Protein AF-A0A6G6KEU2-F1 (afdb_monomer)

Sequence (98 aa):
MRRYKIHPGATQQLVDSINEHFVPLIREAPRFLAYYAVDEGDGDVTAISIFEDEASATASNQLASQFVMKHLSALIPFPPKIISGDVVATANAGEVAA

Foldseek 3Di:
DWKFAWDPPCVVVVVVLCVPPVVVVLVPQPQWDDWDWDDPPPRIIDIDTDGPDPVSVVVVVVVVVVSCVVRPVVTTPDGIDDDDDDDPDDDDDPDPDD

Solvent-accessible surface area (backbone atoms only — not comparable to full-atom values): 5956 Å² total; per-residue (Å²): 63,36,40,34,52,41,45,84,89,41,61,65,64,49,52,52,48,39,62,73,54,45,51,63,56,54,67,71,38,73,58,54,73,47,76,49,78,42,82,72,55,98,37,34,35,39,39,38,66,43,44,82,44,70,68,47,47,55,52,46,53,57,56,52,49,55,48,37,64,74,77,35,53,94,42,40,88,55,86,56,53,76,51,85,83,82,87,87,77,86,86,75,85,69,88,77,78,128

Secondary structure (DSSP, 8-state):
-EEEE--TT-HHHHHHHIIIIIHHHHHTSTTEEEEEEEEEETTEEEEEEEESSHHHHHHHHHHHHHHIIIIITTT--SPPEE----------------

pLDDT: mean 93.7, std 10.62, range [40.44, 98.44]

Radius of gyration: 14.0 Å; Cα contacts (8 Å, |Δi|>4): 121; chains: 1; bounding box: 36×25×36 Å

Structure (mmCIF, N/CA/C/O backbone):
data_AF-A0A6G6KEU2-F1
#
_entry.id   AF-A0A6G6KEU2-F1
#
loop_
_atom_site.group_PDB
_atom_site.id
_atom_site.type_symbol
_atom_site.label_atom_id
_atom_site.label_alt_id
_atom_site.label_comp_id
_atom_site.label_asym_id
_atom_site.label_entity_id
_atom_site.label_seq_id
_atom_site.pdbx_PDB_ins_code
_atom_site.Cartn_x
_atom_site.Cartn_y
_atom_site.Cartn_z
_atom_site.occupancy
_atom_site.B_iso_or_equiv
_atom_site.auth_seq_id
_atom_site.auth_comp_id
_atom_site.auth_asym_id
_atom_site.auth_atom_id
_atom_site.pdbx_PDB_model_num
ATOM 1 N N . MET A 1 1 ? 2.826 -7.521 -2.369 1.00 94.56 1 MET A N 1
ATOM 2 C CA . MET A 1 1 ? 1.757 -7.369 -1.353 1.00 94.56 1 MET A CA 1
ATOM 3 C C . MET A 1 1 ? 2.358 -7.206 0.037 1.00 94.56 1 MET A C 1
ATOM 5 O O . MET A 1 1 ? 3.451 -7.703 0.300 1.00 94.56 1 MET A O 1
ATOM 9 N N . ARG A 1 2 ? 1.644 -6.510 0.918 1.00 97.81 2 ARG A N 1
ATOM 10 C CA . ARG A 1 2 ? 2.000 -6.274 2.319 1.00 97.81 2 ARG A CA 1
ATOM 11 C C . ARG A 1 2 ? 0.776 -6.589 3.172 1.00 97.81 2 ARG A C 1
ATOM 13 O O . ARG A 1 2 ? -0.265 -5.980 2.949 1.00 97.81 2 ARG A O 1
ATOM 20 N N . ARG A 1 3 ? 0.893 -7.532 4.105 1.00 97.50 3 ARG A N 1
ATOM 21 C CA . ARG A 1 3 ? -0.188 -7.908 5.028 1.00 97.50 3 ARG A CA 1
ATOM 22 C C . ARG A 1 3 ? 0.092 -7.330 6.409 1.00 97.50 3 ARG A C 1
ATOM 24 O O . ARG A 1 3 ? 1.168 -7.572 6.960 1.00 97.50 3 ARG A O 1
ATOM 31 N N . TYR A 1 4 ? -0.853 -6.561 6.928 1.00 97.50 4 TYR A N 1
ATOM 32 C CA . TYR A 1 4 ? -0.774 -5.831 8.187 1.00 97.50 4 TYR A CA 1
ATOM 33 C C . TYR A 1 4 ? -1.741 -6.431 9.199 1.00 97.50 4 TYR A C 1
ATOM 35 O O . TYR A 1 4 ? -2.891 -6.700 8.863 1.00 97.50 4 TYR A O 1
ATOM 43 N N . LYS A 1 5 ? -1.281 -6.555 10.445 1.00 97.31 5 LYS A N 1
ATOM 44 C CA . LYS A 1 5 ? -2.155 -6.660 11.612 1.00 97.31 5 LYS A CA 1
ATOM 45 C C . LYS A 1 5 ? -2.390 -5.243 12.127 1.00 97.31 5 LYS A C 1
ATOM 47 O O . LYS A 1 5 ? -1.416 -4.506 12.280 1.00 97.31 5 LYS A O 1
ATOM 52 N N . ILE A 1 6 ? -3.632 -4.872 12.405 1.00 97.19 6 ILE A N 1
ATOM 53 C CA . ILE A 1 6 ? -4.000 -3.591 13.017 1.00 97.19 6 ILE A CA 1
ATOM 54 C C . ILE A 1 6 ? -4.698 -3.798 14.358 1.00 97.19 6 ILE A C 1
ATOM 56 O O . ILE A 1 6 ? -5.227 -4.875 14.646 1.00 97.19 6 ILE A O 1
ATOM 60 N N . HIS A 1 7 ? -4.699 -2.762 15.194 1.00 95.00 7 HIS A N 1
ATOM 61 C CA . HIS A 1 7 ? -5.467 -2.779 16.433 1.00 95.00 7 HIS A CA 1
ATOM 62 C C . HIS A 1 7 ? -6.977 -2.948 16.167 1.00 95.00 7 HIS A C 1
ATOM 64 O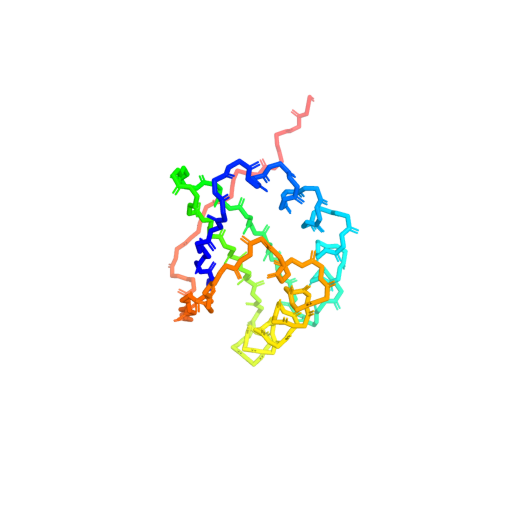 O . HIS A 1 7 ? -7.497 -2.410 15.185 1.00 95.00 7 HIS A O 1
ATOM 70 N N . PRO A 1 8 ? -7.711 -3.660 17.045 1.00 91.56 8 PRO A N 1
ATOM 71 C CA . PRO A 1 8 ? -9.162 -3.773 16.938 1.00 91.56 8 PRO A CA 1
ATOM 72 C C . PRO A 1 8 ? -9.842 -2.400 16.866 1.00 91.56 8 PRO A C 1
ATOM 74 O O . PRO A 1 8 ? -9.502 -1.494 17.625 1.00 91.56 8 PRO A O 1
ATOM 77 N N . GLY A 1 9 ? -10.806 -2.248 15.955 1.00 91.94 9 GLY A N 1
ATOM 78 C CA . GLY A 1 9 ? -11.549 -0.996 15.765 1.00 91.94 9 GLY A CA 1
ATOM 79 C C . GLY A 1 9 ? -10.810 0.093 14.974 1.00 91.94 9 GLY A C 1
ATOM 80 O O . GLY A 1 9 ? -11.388 1.148 14.734 1.00 91.94 9 GLY A O 1
ATOM 81 N N . ALA A 1 10 ? -9.574 -0.148 14.524 1.00 95.06 10 ALA A N 1
ATOM 82 C CA . ALA A 1 10 ? -8.784 0.833 13.775 1.00 95.06 10 ALA A CA 1
ATOM 83 C C . ALA A 1 10 ? -9.069 0.868 12.260 1.00 95.06 10 ALA A C 1
ATOM 85 O O . ALA A 1 10 ? -8.497 1.705 11.561 1.00 95.06 10 ALA A O 1
ATOM 86 N N . THR A 1 11 ? -9.923 -0.019 11.734 1.00 94.50 11 THR A N 1
ATOM 87 C CA . THR A 1 11 ? -10.134 -0.185 10.284 1.00 94.50 11 THR A CA 1
ATOM 88 C C . THR A 1 11 ? -10.548 1.113 9.595 1.00 94.50 11 THR A C 1
ATOM 90 O O . THR A 1 11 ? -9.947 1.473 8.588 1.00 94.50 11 THR A O 1
ATOM 93 N N . GLN A 1 12 ? -11.517 1.854 10.142 1.00 94.69 12 GLN A N 1
ATOM 94 C CA . GLN A 1 12 ? -11.980 3.094 9.510 1.00 94.69 12 GLN A CA 1
ATOM 95 C C . GLN A 1 12 ? -10.867 4.148 9.451 1.00 94.69 12 GLN A C 1
ATOM 97 O O . GLN A 1 12 ? -10.595 4.699 8.392 1.00 94.69 12 GLN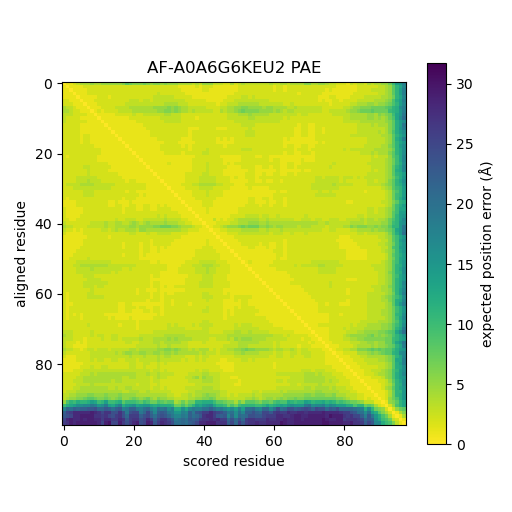 A O 1
ATOM 102 N N . GLN A 1 13 ? -10.155 4.356 10.563 1.00 96.06 13 GLN A N 1
ATOM 103 C CA . GLN A 1 13 ? -9.043 5.306 10.624 1.00 96.06 13 GLN A CA 1
ATOM 104 C C . GLN A 1 13 ? -7.906 4.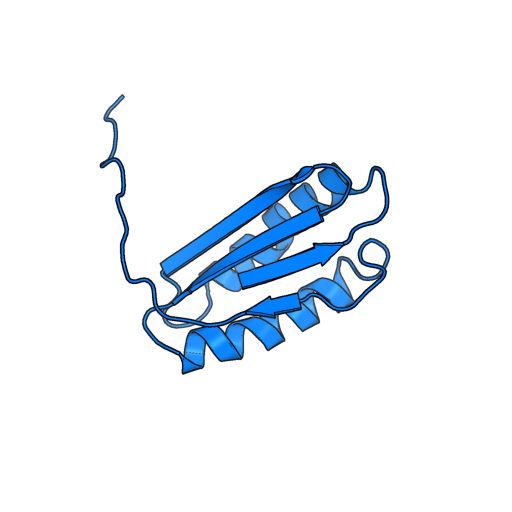927 9.660 1.00 96.06 13 GLN A C 1
ATOM 106 O O . GLN A 1 13 ? -7.290 5.799 9.046 1.00 96.06 13 GLN A O 1
ATOM 111 N N . LEU A 1 14 ? -7.633 3.626 9.507 1.00 96.75 14 LEU A N 1
ATOM 112 C CA . LEU A 1 14 ? -6.689 3.128 8.513 1.00 96.75 14 LEU A CA 1
ATOM 113 C C . LEU A 1 14 ? -7.153 3.471 7.090 1.00 96.75 14 LEU A C 1
ATOM 115 O O . LEU A 1 14 ? -6.363 4.002 6.313 1.00 96.75 14 LEU A O 1
ATOM 119 N N . VAL A 1 15 ? -8.408 3.163 6.750 1.00 96.12 15 VAL A N 1
ATOM 120 C CA . VAL A 1 15 ? -8.987 3.411 5.419 1.00 96.12 15 VAL A CA 1
ATOM 121 C C . VAL A 1 15 ? -8.952 4.898 5.071 1.00 96.12 15 VAL A C 1
ATOM 123 O O . VAL A 1 15 ? -8.531 5.251 3.968 1.00 96.12 15 VAL A O 1
ATOM 126 N N . ASP A 1 16 ? -9.326 5.766 6.010 1.00 97.38 16 ASP A N 1
ATOM 127 C CA . ASP A 1 16 ? -9.307 7.217 5.816 1.00 97.38 16 ASP A CA 1
ATOM 128 C C . ASP A 1 16 ? -7.881 7.699 5.518 1.00 97.38 16 ASP A C 1
ATOM 130 O O . ASP A 1 16 ? -7.634 8.341 4.498 1.00 97.38 16 ASP A O 1
ATOM 134 N N . SER A 1 17 ? -6.909 7.284 6.335 1.00 97.88 17 SER A N 1
ATOM 135 C CA . SER A 1 17 ? -5.502 7.650 6.155 1.00 97.88 17 SER A CA 1
ATOM 136 C C . SER A 1 17 ? -4.899 7.113 4.848 1.00 97.88 17 SER A C 1
ATOM 138 O O . SER A 1 17 ? -4.122 7.807 4.187 1.00 97.88 17 SER A O 1
ATOM 140 N N . ILE A 1 18 ? -5.264 5.891 4.436 1.00 97.81 18 ILE A N 1
ATOM 141 C CA . ILE A 1 18 ? -4.843 5.322 3.149 1.00 97.81 18 ILE A CA 1
ATOM 142 C C . ILE A 1 18 ? -5.355 6.192 2.000 1.00 97.81 18 ILE A C 1
ATOM 144 O O . ILE A 1 18 ? -4.565 6.569 1.135 1.00 97.81 18 ILE A O 1
ATOM 148 N N . ASN A 1 19 ? -6.646 6.525 1.990 1.00 97.56 19 ASN A N 1
ATOM 149 C CA . ASN A 1 19 ? -7.251 7.298 0.906 1.00 97.56 19 ASN A CA 1
ATOM 150 C C . ASN A 1 19 ? -6.753 8.746 0.868 1.00 97.56 19 ASN A C 1
ATOM 152 O O . ASN A 1 19 ? -6.498 9.273 -0.213 1.00 97.56 19 ASN A O 1
ATOM 156 N N . GLU A 1 20 ? -6.583 9.374 2.030 1.00 98.00 20 GLU A N 1
ATOM 157 C CA . GLU A 1 20 ? -6.175 10.774 2.128 1.00 98.00 20 GLU A CA 1
ATOM 158 C C . GLU A 1 20 ? -4.686 10.976 1.818 1.00 98.00 20 GLU A C 1
ATOM 160 O O . GLU A 1 20 ? -4.307 11.975 1.205 1.00 98.00 20 GLU A O 1
ATOM 165 N N . HIS A 1 21 ? -3.822 10.045 2.232 1.00 97.62 21 HIS A N 1
ATOM 166 C CA . HIS A 1 21 ? -2.375 10.273 2.208 1.00 97.62 21 HIS A CA 1
ATOM 167 C C . HIS A 1 21 ? -1.596 9.266 1.366 1.00 97.62 21 HIS A C 1
ATOM 169 O O . HIS A 1 21 ? -0.655 9.657 0.677 1.00 97.62 21 HIS A O 1
ATOM 175 N N . PHE A 1 22 ? -1.944 7.977 1.408 1.00 98.00 22 PHE A N 1
ATOM 176 C CA . PHE A 1 22 ? -1.139 6.958 0.730 1.00 98.00 22 PHE A CA 1
ATOM 177 C C . PHE A 1 22 ? -1.508 6.773 -0.735 1.00 98.00 22 PHE A C 1
ATOM 179 O O . PHE A 1 22 ? -0.617 6.643 -1.569 1.00 98.00 22 PHE A O 1
ATOM 186 N N . VAL A 1 23 ? -2.800 6.775 -1.064 1.00 98.19 23 VAL A N 1
ATOM 187 C CA . VAL A 1 23 ? -3.273 6.620 -2.443 1.00 98.19 23 VAL A CA 1
ATOM 188 C C . VAL A 1 23 ? -2.724 7.729 -3.350 1.00 98.19 23 VAL A C 1
ATOM 190 O O . VAL A 1 23 ? -2.188 7.380 -4.400 1.00 98.19 23 VAL A O 1
ATOM 193 N N . PRO A 1 24 ? -2.761 9.028 -2.984 1.00 97.94 24 PRO A N 1
ATOM 194 C CA . PRO A 1 24 ? -2.114 10.067 -3.786 1.00 97.94 24 PRO A CA 1
ATOM 195 C C . PRO A 1 24 ? -0.610 9.817 -3.952 1.00 97.94 24 PRO A C 1
ATOM 197 O O . PRO A 1 24 ? -0.095 9.855 -5.064 1.00 97.94 24 PRO A O 1
ATOM 200 N N . LEU A 1 25 ? 0.070 9.457 -2.860 1.00 97.69 25 LEU A N 1
ATOM 201 C CA . LEU A 1 25 ? 1.513 9.232 -2.832 1.00 97.69 25 LEU A CA 1
ATOM 202 C C . LEU A 1 25 ? 1.961 8.060 -3.722 1.00 97.69 25 LEU A C 1
ATOM 204 O O . LEU A 1 25 ? 2.912 8.190 -4.487 1.00 97.69 25 LEU A O 1
ATOM 208 N N . ILE A 1 26 ? 1.305 6.899 -3.630 1.00 97.94 26 ILE A N 1
ATOM 209 C CA . ILE A 1 26 ? 1.694 5.714 -4.409 1.00 97.94 26 ILE A CA 1
ATOM 210 C C . ILE A 1 26 ? 1.315 5.846 -5.887 1.00 97.94 26 ILE A C 1
ATOM 212 O O . ILE A 1 26 ? 1.993 5.268 -6.731 1.00 97.94 26 ILE A O 1
ATOM 216 N N . ARG A 1 27 ? 0.283 6.635 -6.219 1.00 98.00 27 ARG A N 1
ATOM 217 C CA . ARG A 1 27 ? -0.095 6.916 -7.614 1.00 98.00 27 ARG A CA 1
ATOM 218 C C . ARG A 1 27 ? 0.969 7.702 -8.373 1.00 98.00 27 ARG A C 1
ATOM 220 O O . ARG A 1 27 ? 1.047 7.570 -9.588 1.00 98.00 27 ARG A O 1
ATOM 227 N N . GLU A 1 28 ? 1.776 8.492 -7.673 1.00 97.94 28 GLU A N 1
ATOM 228 C CA . GLU A 1 28 ? 2.903 9.232 -8.252 1.00 97.94 28 GLU A CA 1
ATOM 229 C C . GLU A 1 28 ? 4.184 8.388 -8.353 1.00 97.94 28 GLU A C 1
ATOM 231 O O . GLU A 1 28 ? 5.177 8.827 -8.937 1.00 97.94 28 GLU A O 1
ATOM 236 N N . ALA A 1 29 ? 4.188 7.170 -7.798 1.00 97.69 29 ALA A N 1
ATOM 237 C CA . ALA A 1 29 ? 5.357 6.309 -7.853 1.00 97.69 29 ALA A CA 1
ATOM 238 C C . ALA A 1 29 ? 5.657 5.878 -9.307 1.00 97.69 29 ALA A C 1
ATOM 240 O O . ALA A 1 29 ? 4.736 5.568 -10.071 1.00 97.69 29 ALA A O 1
ATOM 241 N N . PRO A 1 30 ? 6.941 5.811 -9.708 1.00 97.12 30 PRO A N 1
ATOM 242 C CA . PRO A 1 30 ? 7.320 5.378 -11.047 1.00 97.12 30 PRO A CA 1
ATOM 243 C C . PRO A 1 30 ? 6.734 4.010 -11.402 1.00 97.12 30 PRO A C 1
ATOM 245 O O . PRO A 1 30 ? 6.755 3.094 -10.582 1.00 97.12 30 PRO A O 1
ATOM 248 N N . ARG A 1 31 ? 6.242 3.879 -12.643 1.00 97.94 31 ARG A N 1
ATOM 249 C CA . ARG A 1 31 ? 5.714 2.625 -13.210 1.00 97.94 31 ARG A CA 1
ATOM 250 C C . ARG A 1 31 ? 4.573 1.989 -12.397 1.00 97.94 31 ARG A C 1
ATOM 252 O O . ARG A 1 31 ? 4.381 0.775 -12.448 1.00 97.94 31 ARG A O 1
ATOM 259 N N . PHE A 1 32 ? 3.842 2.786 -11.620 1.00 98.31 32 PHE A N 1
ATOM 260 C CA . PHE A 1 32 ? 2.683 2.333 -10.858 1.00 98.31 32 PHE A CA 1
ATOM 261 C C . PHE A 1 32 ? 1.524 1.938 -11.783 1.00 98.31 32 PHE A C 1
A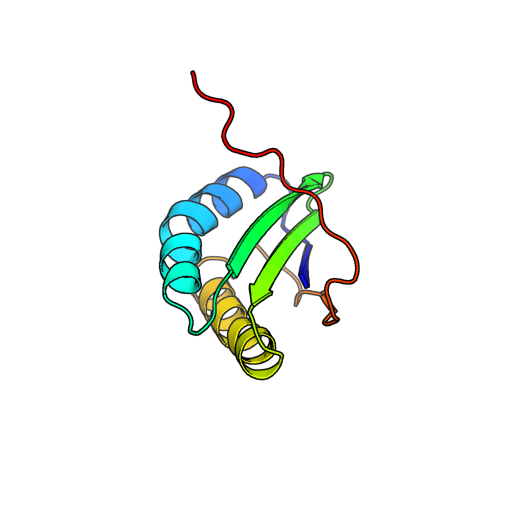TOM 263 O O . PHE A 1 32 ? 1.153 2.696 -12.676 1.00 98.31 32 PHE A O 1
ATOM 270 N N . LEU A 1 33 ? 0.933 0.765 -11.539 1.00 96.94 33 LEU A N 1
ATOM 271 C CA . LEU A 1 33 ? -0.198 0.245 -12.314 1.00 96.94 33 LEU A CA 1
ATOM 272 C C . LEU A 1 33 ? -1.490 0.196 -11.503 1.00 96.94 33 LEU A C 1
ATOM 274 O O . LEU A 1 33 ? -2.544 0.595 -11.992 1.00 96.94 33 LEU A O 1
ATOM 278 N N . ALA A 1 34 ? -1.430 -0.313 -10.272 1.00 97.00 34 ALA A N 1
ATOM 279 C CA . ALA A 1 34 ? -2.618 -0.468 -9.441 1.00 97.00 34 ALA A CA 1
ATOM 280 C C . ALA A 1 34 ? -2.277 -0.547 -7.954 1.00 97.00 34 ALA A C 1
ATOM 282 O O . ALA A 1 34 ? -1.210 -1.026 -7.562 1.00 97.00 34 ALA A O 1
ATOM 283 N N . TYR A 1 35 ? -3.232 -0.135 -7.123 1.00 97.81 35 TYR A N 1
ATOM 284 C CA . TYR A 1 35 ? -3.203 -0.329 -5.681 1.00 97.81 35 TYR A CA 1
ATOM 285 C C . TYR A 1 35 ? -4.565 -0.814 -5.198 1.00 97.81 35 TYR A C 1
ATOM 287 O O . TYR A 1 35 ? -5.590 -0.259 -5.584 1.00 97.81 35 TYR A O 1
ATOM 295 N N . TYR A 1 36 ? -4.554 -1.806 -4.317 1.00 96.75 36 TYR A N 1
ATOM 296 C CA . TYR A 1 36 ? -5.735 -2.303 -3.624 1.00 96.75 36 TYR A CA 1
ATOM 297 C C . TYR A 1 36 ? -5.423 -2.415 -2.135 1.00 96.75 36 TYR A C 1
ATOM 299 O O . TYR A 1 36 ? -4.370 -2.932 -1.762 1.00 96.75 36 TYR A O 1
ATOM 307 N N . ALA A 1 37 ? -6.343 -1.970 -1.289 1.00 97.00 37 ALA A N 1
ATOM 308 C CA . ALA A 1 37 ? -6.356 -2.294 0.131 1.00 97.00 37 ALA A CA 1
ATOM 309 C C . ALA A 1 37 ? -7.570 -3.188 0.392 1.00 97.00 37 ALA A C 1
ATOM 311 O O . ALA A 1 37 ? -8.688 -2.839 0.019 1.00 97.00 37 ALA A O 1
ATOM 312 N N . VAL A 1 38 ? -7.334 -4.356 0.978 1.00 96.94 38 VAL A N 1
ATOM 313 C CA . VAL A 1 38 ? -8.343 -5.382 1.237 1.00 96.94 38 VAL A CA 1
ATOM 314 C C . VAL A 1 38 ? -8.467 -5.540 2.742 1.00 96.94 38 VAL A C 1
ATOM 316 O O . VAL A 1 38 ? -7.495 -5.922 3.392 1.00 96.94 38 VAL A O 1
ATOM 319 N N . ASP A 1 39 ? -9.646 -5.238 3.278 1.00 95.00 39 ASP A N 1
ATOM 320 C CA . ASP A 1 39 ? -10.019 -5.628 4.636 1.00 95.00 39 ASP A CA 1
ATOM 321 C C . ASP A 1 39 ? -10.314 -7.133 4.642 1.00 95.00 39 ASP A C 1
ATOM 323 O O . ASP A 1 39 ? -11.208 -7.600 3.935 1.00 95.00 39 ASP A O 1
ATOM 327 N N . GLU A 1 40 ? -9.516 -7.897 5.385 1.00 94.94 40 GLU A N 1
ATOM 328 C CA . GLU A 1 40 ? -9.683 -9.346 5.520 1.00 94.94 40 GLU A CA 1
ATOM 329 C C . GLU A 1 40 ? -10.578 -9.718 6.713 1.00 94.94 40 GLU A C 1
ATOM 331 O O . GLU A 1 40 ? -10.877 -10.897 6.904 1.00 94.94 40 GLU A O 1
ATOM 336 N N . GLY A 1 41 ? -11.013 -8.733 7.507 1.00 91.62 41 GLY A N 1
ATOM 337 C CA . GLY A 1 41 ? -11.649 -8.948 8.803 1.00 91.62 41 GLY A CA 1
ATOM 338 C C . GLY A 1 41 ? -10.636 -9.184 9.929 1.00 91.62 41 GLY A C 1
ATOM 339 O O . GLY A 1 41 ? -9.433 -9.304 9.710 1.00 91.62 41 GLY A O 1
ATOM 340 N N . ASP A 1 42 ? -11.121 -9.205 11.175 1.00 90.62 42 ASP A N 1
ATOM 341 C CA . ASP A 1 42 ? -10.344 -9.531 12.388 1.00 90.62 42 ASP A CA 1
ATOM 342 C C . ASP A 1 42 ? -9.021 -8.752 12.574 1.00 90.62 42 ASP A C 1
ATOM 344 O O . ASP A 1 42 ? -8.060 -9.217 13.204 1.00 90.62 42 ASP A O 1
ATOM 348 N N . GLY A 1 43 ? -8.985 -7.523 12.052 1.00 92.31 43 GLY A N 1
ATOM 349 C CA . GLY A 1 43 ? -7.822 -6.642 12.117 1.00 92.31 43 GLY A CA 1
ATOM 350 C C . GLY A 1 43 ? -6.676 -7.069 11.199 1.00 92.31 43 GLY A C 1
ATOM 351 O O . GLY A 1 43 ? -5.535 -6.696 11.462 1.00 92.31 43 GLY A O 1
ATOM 352 N N . ASP A 1 44 ? -6.942 -7.859 10.162 1.00 95.62 44 ASP A N 1
ATOM 353 C CA . ASP A 1 44 ? -5.996 -8.154 9.090 1.00 95.62 44 ASP A CA 1
ATOM 354 C C . ASP A 1 44 ? -6.343 -7.337 7.837 1.00 95.62 44 ASP A C 1
ATOM 356 O O . ASP A 1 44 ? -7.493 -7.256 7.410 1.00 95.62 44 ASP A O 1
ATOM 360 N N . VAL A 1 45 ? -5.330 -6.701 7.246 1.00 97.00 45 VAL A N 1
ATOM 361 C CA . VAL A 1 45 ? -5.480 -5.888 6.033 1.00 97.00 45 VAL A CA 1
ATOM 362 C C . VAL A 1 45 ? -4.350 -6.198 5.064 1.00 97.00 45 VAL A C 1
ATOM 364 O O . VAL A 1 45 ? -3.173 -6.136 5.427 1.00 97.00 45 VAL A O 1
ATOM 367 N N . THR A 1 46 ? -4.684 -6.467 3.803 1.00 97.88 46 THR A N 1
ATOM 368 C CA . THR A 1 46 ? -3.696 -6.647 2.735 1.00 97.88 46 THR A CA 1
ATOM 369 C C . THR A 1 46 ? -3.666 -5.444 1.806 1.00 97.88 46 THR A C 1
ATOM 371 O O . THR A 1 46 ? -4.648 -5.099 1.159 1.00 97.88 46 THR A O 1
ATOM 374 N N . ALA A 1 47 ? -2.488 -4.839 1.681 1.00 97.69 47 ALA A N 1
ATOM 375 C CA . ALA A 1 47 ? -2.174 -3.861 0.654 1.00 97.69 47 ALA A CA 1
ATOM 376 C C . ALA A 1 47 ? -1.473 -4.546 -0.530 1.00 97.69 47 ALA A C 1
ATOM 378 O O . ALA A 1 47 ? -0.404 -5.154 -0.395 1.00 97.69 47 ALA A O 1
ATOM 379 N N . ILE A 1 48 ? -2.035 -4.406 -1.721 1.00 98.12 48 ILE A N 1
ATOM 380 C CA . ILE A 1 48 ? -1.503 -4.916 -2.981 1.00 98.12 48 ILE A CA 1
ATOM 381 C C . ILE A 1 48 ? -1.108 -3.710 -3.819 1.00 98.12 48 ILE A C 1
ATOM 383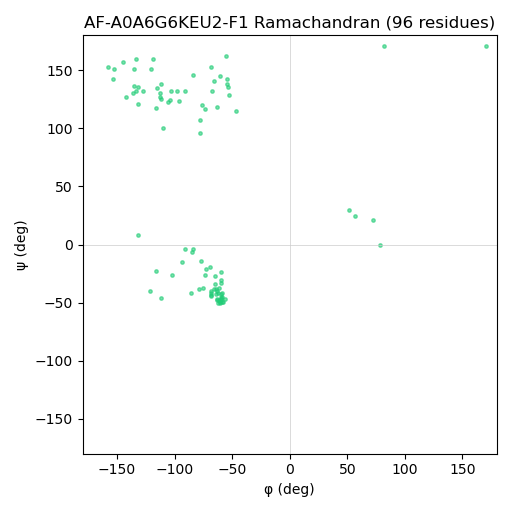 O O . ILE A 1 48 ? -1.909 -2.809 -4.018 1.00 98.12 48 ILE A O 1
ATOM 387 N N . SER A 1 49 ? 0.126 -3.680 -4.303 1.00 97.62 49 SER A N 1
ATOM 388 C CA . SER A 1 49 ? 0.583 -2.681 -5.266 1.00 97.62 49 SER A CA 1
ATOM 389 C C . SER A 1 49 ? 1.211 -3.394 -6.446 1.00 97.62 49 SER A C 1
ATOM 391 O O . SER A 1 49 ? 2.036 -4.288 -6.235 1.00 97.62 49 SER A O 1
ATOM 393 N N . ILE A 1 50 ? 0.828 -2.993 -7.648 1.00 98.06 50 ILE A N 1
ATOM 394 C CA . ILE A 1 50 ? 1.274 -3.573 -8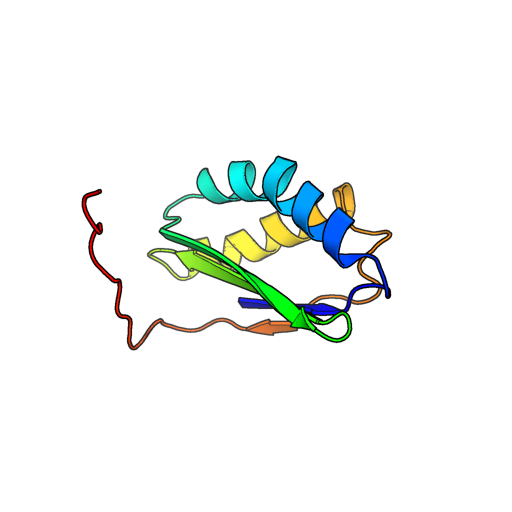.909 1.00 98.06 50 ILE A CA 1
ATOM 395 C C . ILE A 1 50 ? 2.058 -2.500 -9.660 1.00 98.06 50 ILE A C 1
ATOM 397 O O . ILE A 1 50 ? 1.624 -1.348 -9.727 1.00 98.06 50 ILE A O 1
ATOM 401 N N . PHE A 1 51 ? 3.208 -2.890 -10.199 1.00 98.44 51 PHE A N 1
ATOM 402 C CA . PHE A 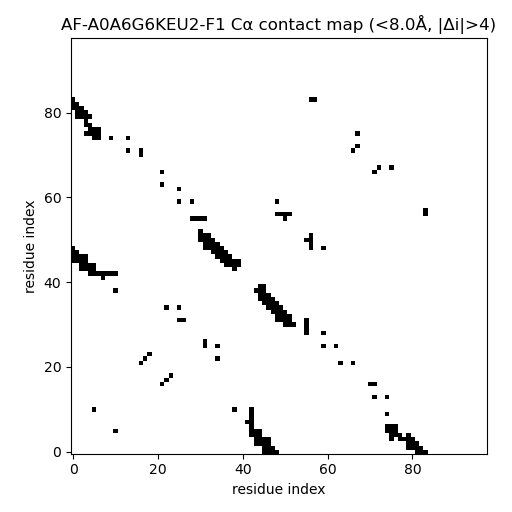1 51 ? 4.119 -2.038 -10.956 1.00 98.44 51 PHE A CA 1
ATOM 403 C C . PHE A 1 51 ? 4.558 -2.759 -12.230 1.00 98.44 51 PHE A C 1
ATOM 405 O O . PHE A 1 51 ? 4.471 -3.984 -12.294 1.00 98.44 51 PHE A O 1
ATOM 412 N N . GLU A 1 52 ? 5.037 -2.014 -13.227 1.00 97.94 52 GLU A N 1
ATOM 413 C CA . GLU A 1 52 ? 5.539 -2.606 -14.479 1.00 97.94 52 GLU A CA 1
ATOM 414 C C . GLU A 1 52 ? 6.855 -3.379 -14.300 1.00 97.94 52 GLU A C 1
ATOM 416 O O . GLU A 1 52 ? 7.198 -4.193 -15.154 1.00 97.94 52 GLU A O 1
ATOM 421 N N . ASP A 1 53 ? 7.603 -3.127 -13.220 1.00 97.38 53 ASP A N 1
ATOM 422 C CA . ASP A 1 53 ? 8.899 -3.753 -12.965 1.00 97.38 53 ASP A CA 1
ATOM 423 C C . ASP A 1 53 ? 9.153 -4.034 -11.471 1.00 97.38 53 ASP A C 1
ATOM 425 O O . ASP A 1 53 ? 8.584 -3.402 -10.572 1.00 97.38 53 ASP A O 1
ATOM 429 N N . GLU A 1 54 ? 10.042 -4.996 -11.207 1.00 96.88 54 GLU A N 1
ATOM 430 C CA . GLU A 1 54 ? 10.392 -5.452 -9.857 1.00 96.88 54 GLU A CA 1
ATOM 431 C C . GLU A 1 54 ? 11.091 -4.370 -9.020 1.00 96.88 54 GLU A C 1
ATOM 433 O O . GLU A 1 54 ? 10.890 -4.302 -7.803 1.00 96.88 54 GLU A O 1
ATOM 438 N N . ALA A 1 55 ? 11.900 -3.507 -9.640 1.00 96.94 55 ALA A N 1
ATOM 439 C CA . ALA A 1 55 ? 12.645 -2.479 -8.921 1.00 96.94 55 ALA A CA 1
ATOM 440 C C . ALA A 1 55 ? 11.689 -1.425 -8.348 1.00 96.94 55 ALA A C 1
ATOM 442 O O . ALA A 1 55 ? 11.783 -1.084 -7.167 1.00 96.94 55 ALA A O 1
ATOM 443 N N . SER A 1 56 ? 10.711 -0.985 -9.139 1.00 97.50 56 SER A N 1
ATOM 444 C CA . SER A 1 56 ? 9.634 -0.084 -8.726 1.00 97.50 56 SER A CA 1
ATOM 445 C C . SER A 1 56 ? 8.737 -0.730 -7.662 1.00 97.50 56 SER A C 1
ATOM 447 O O . SER A 1 56 ? 8.441 -0.113 -6.632 1.00 97.50 56 SER A O 1
ATOM 449 N N . ALA A 1 57 ? 8.385 -2.012 -7.831 1.00 97.31 57 ALA A N 1
ATOM 450 C CA . ALA A 1 57 ? 7.655 -2.768 -6.813 1.00 97.31 57 ALA A CA 1
ATOM 451 C C . ALA A 1 57 ? 8.425 -2.847 -5.485 1.00 97.31 57 ALA A C 1
ATOM 453 O O . ALA A 1 57 ? 7.846 -2.638 -4.415 1.00 97.31 57 ALA A O 1
ATOM 454 N N . THR A 1 58 ? 9.735 -3.080 -5.539 1.00 96.69 58 THR A N 1
ATOM 455 C CA . THR A 1 58 ? 10.606 -3.138 -4.362 1.00 96.69 58 THR A CA 1
ATOM 456 C C . THR A 1 58 ? 10.751 -1.768 -3.701 1.00 96.69 58 THR A C 1
ATOM 458 O O . THR A 1 58 ? 10.601 -1.664 -2.481 1.00 96.69 58 THR A O 1
ATOM 461 N N . ALA A 1 59 ? 10.947 -0.702 -4.482 1.00 96.50 59 ALA A N 1
ATOM 462 C CA . ALA A 1 59 ? 11.027 0.673 -3.988 1.00 96.50 59 ALA A CA 1
ATOM 463 C C . ALA A 1 59 ? 9.740 1.106 -3.261 1.00 96.50 59 ALA A C 1
ATOM 465 O O . ALA A 1 59 ? 9.797 1.808 -2.246 1.00 96.50 59 ALA A O 1
ATOM 466 N N . SER A 1 60 ? 8.577 0.610 -3.699 1.00 97.38 60 SER A N 1
ATOM 467 C CA . SER A 1 60 ? 7.295 0.877 -3.034 1.00 97.38 60 SER A CA 1
ATOM 468 C C . SER A 1 60 ? 7.244 0.406 -1.573 1.00 97.38 60 SER A C 1
ATOM 470 O O . SER A 1 60 ? 6.473 0.948 -0.780 1.00 97.38 60 SER A O 1
ATOM 472 N N . ASN A 1 61 ? 8.067 -0.574 -1.174 1.00 97.00 61 ASN A N 1
ATOM 473 C CA . ASN A 1 61 ? 8.125 -1.029 0.217 1.00 97.00 61 ASN A CA 1
ATOM 474 C C . ASN A 1 61 ? 8.668 0.060 1.145 1.00 97.00 61 ASN A C 1
ATOM 476 O O . ASN A 1 61 ? 8.160 0.230 2.253 1.00 97.00 61 ASN A O 1
ATOM 480 N N . GLN A 1 62 ? 9.659 0.826 0.686 1.00 96.50 62 GLN A N 1
ATOM 481 C CA . GLN A 1 62 ? 10.191 1.949 1.449 1.00 96.50 62 GLN A CA 1
ATOM 482 C C . GLN A 1 62 ? 9.158 3.074 1.560 1.00 96.50 62 GLN A C 1
ATOM 484 O O . GLN A 1 62 ? 8.966 3.614 2.648 1.00 96.50 62 GLN A O 1
ATOM 489 N N . LEU A 1 63 ? 8.442 3.363 0.470 1.00 97.00 63 LEU A N 1
ATOM 490 C CA . LEU A 1 63 ? 7.348 4.336 0.456 1.00 97.00 63 LEU A CA 1
ATOM 491 C C . LEU A 1 63 ? 6.255 3.974 1.475 1.00 97.00 63 LEU A C 1
ATOM 493 O O . LEU A 1 63 ? 5.866 4.797 2.302 1.00 97.00 63 LEU A O 1
ATOM 497 N N . ALA A 1 64 ? 5.805 2.715 1.463 1.00 97.31 64 ALA A N 1
ATOM 498 C CA . ALA A 1 64 ? 4.809 2.204 2.402 1.00 97.31 64 ALA A CA 1
ATOM 499 C C . ALA A 1 64 ? 5.306 2.233 3.854 1.00 97.31 64 ALA A C 1
ATOM 501 O O . ALA A 1 64 ? 4.550 2.590 4.754 1.00 97.31 64 ALA A O 1
ATOM 502 N N . SER A 1 65 ? 6.574 1.887 4.089 1.00 96.88 65 SER A N 1
ATOM 503 C CA . SER A 1 65 ? 7.181 1.933 5.423 1.00 96.88 65 SER A CA 1
ATOM 504 C C . SER A 1 65 ? 7.187 3.354 5.991 1.00 96.88 65 SER A C 1
ATOM 506 O O . SER A 1 65 ? 6.716 3.582 7.104 1.00 96.88 65 SER A O 1
ATOM 508 N N . GLN A 1 66 ? 7.629 4.336 5.198 1.00 97.50 66 GLN A N 1
ATOM 509 C CA . GLN A 1 66 ? 7.640 5.743 5.605 1.00 97.50 66 GLN A CA 1
ATOM 510 C C . GLN A 1 66 ? 6.229 6.272 5.884 1.00 97.50 66 GLN A C 1
ATOM 512 O O . GLN A 1 66 ? 6.015 6.957 6.885 1.00 97.50 66 GLN A O 1
ATOM 517 N N . PHE A 1 67 ? 5.259 5.916 5.037 1.00 97.56 67 PHE A N 1
ATOM 518 C CA . PHE A 1 67 ? 3.855 6.250 5.257 1.00 97.56 67 PHE A CA 1
ATOM 519 C C . PHE A 1 67 ? 3.338 5.678 6.584 1.00 97.56 67 PHE A C 1
ATOM 521 O O . PHE A 1 67 ? 2.794 6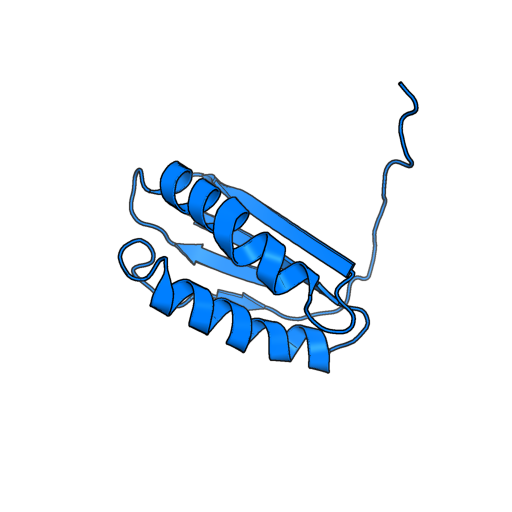.423 7.399 1.00 97.56 67 PHE A O 1
ATOM 528 N N . VAL A 1 68 ? 3.568 4.386 6.839 1.00 96.81 68 VAL A N 1
ATOM 529 C CA . VAL A 1 68 ? 3.140 3.725 8.079 1.00 96.81 68 VAL A CA 1
ATOM 530 C C . VAL A 1 68 ? 3.765 4.390 9.298 1.00 96.81 68 VAL A C 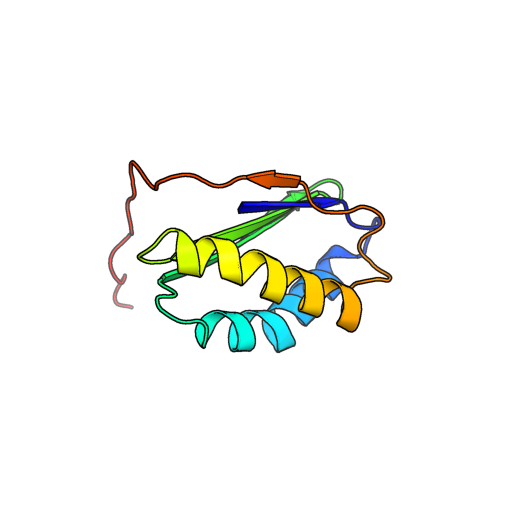1
ATOM 532 O O . VAL A 1 68 ? 3.052 4.718 10.241 1.00 96.81 68 VAL A O 1
ATOM 535 N N . MET A 1 69 ? 5.071 4.659 9.274 1.00 95.69 69 MET A N 1
ATOM 536 C CA . MET A 1 69 ? 5.752 5.325 10.387 1.00 95.69 69 MET A CA 1
ATOM 537 C C . MET A 1 69 ? 5.160 6.706 10.687 1.00 95.69 69 MET A C 1
ATOM 539 O O . MET A 1 69 ? 4.986 7.059 11.854 1.00 95.69 69 MET A O 1
ATOM 543 N N . LYS A 1 70 ? 4.841 7.475 9.641 1.00 96.81 70 LYS A N 1
ATOM 544 C CA . LYS A 1 70 ? 4.363 8.854 9.765 1.00 96.81 70 LYS A CA 1
ATOM 545 C C . LYS A 1 70 ? 2.886 8.954 10.153 1.00 96.81 70 LYS A C 1
ATOM 547 O O . LYS A 1 70 ? 2.538 9.847 10.917 1.00 96.81 70 LYS A O 1
ATOM 552 N N . HIS A 1 71 ? 2.032 8.078 9.627 1.00 95.88 71 HIS A N 1
ATOM 553 C CA . HIS A 1 71 ? 0.576 8.232 9.726 1.00 95.88 71 HIS A CA 1
ATOM 554 C C . HIS A 1 71 ? -0.125 7.127 10.527 1.00 95.88 71 HIS A C 1
ATOM 556 O O . HIS A 1 71 ? -1.218 7.356 11.034 1.00 95.88 71 HIS A O 1
ATOM 562 N N . LEU A 1 72 ? 0.479 5.940 10.662 1.00 95.88 72 LEU A N 1
ATOM 563 C CA . LEU A 1 72 ? -0.208 4.733 11.145 1.00 95.88 72 LEU A CA 1
ATOM 564 C C . LEU A 1 72 ? 0.540 3.974 12.246 1.00 95.88 72 LEU A C 1
ATOM 566 O O . LEU A 1 72 ? 0.129 2.877 12.622 1.00 95.88 72 LEU A O 1
ATOM 570 N N . SER A 1 73 ? 1.626 4.528 12.783 1.00 93.44 73 SER A N 1
ATOM 571 C CA . SER A 1 73 ? 2.465 3.856 13.784 1.00 93.44 73 SER A CA 1
ATOM 572 C C . SER A 1 73 ? 1.698 3.481 15.054 1.00 93.44 73 SER A C 1
ATOM 574 O O . SER A 1 73 ? 1.991 2.458 15.661 1.00 93.44 73 SER A O 1
ATOM 576 N N . ALA A 1 74 ? 0.672 4.254 15.416 1.00 94.75 74 ALA A N 1
ATOM 577 C CA . ALA A 1 74 ? -0.218 3.949 16.536 1.00 94.75 74 ALA A CA 1
ATOM 578 C C . ALA A 1 74 ? -1.258 2.851 16.234 1.00 94.75 74 ALA A C 1
ATOM 580 O O . ALA A 1 74 ? -1.896 2.363 17.159 1.00 94.75 74 ALA A O 1
ATOM 581 N N . LEU A 1 75 ? -1.466 2.489 14.962 1.00 95.38 75 LEU A N 1
ATOM 582 C CA . LEU A 1 75 ? -2.492 1.530 14.528 1.00 95.38 75 LEU A CA 1
ATOM 583 C C . LEU A 1 75 ? -1.925 0.147 14.202 1.00 95.38 75 LEU A C 1
ATOM 585 O O . LEU A 1 75 ? -2.656 -0.841 14.276 1.00 95.38 75 LEU A O 1
ATOM 589 N N . ILE A 1 76 ? -0.647 0.083 13.825 1.00 95.81 76 ILE A N 1
ATOM 590 C CA . ILE A 1 76 ? 0.027 -1.122 13.336 1.00 95.81 76 ILE A CA 1
ATOM 591 C C . ILE A 1 76 ? 1.048 -1.591 14.390 1.00 95.81 76 ILE A C 1
ATOM 593 O O . ILE A 1 76 ? 2.148 -1.042 14.459 1.00 95.81 76 ILE A O 1
ATOM 597 N N . PRO A 1 77 ? 0.722 -2.612 15.206 1.00 92.69 77 PRO A N 1
ATOM 598 C CA . PRO A 1 77 ? 1.595 -3.079 16.287 1.00 92.69 77 PRO A CA 1
ATOM 599 C C . PRO A 1 77 ? 2.831 -3.856 15.818 1.00 92.69 77 PRO A C 1
ATOM 601 O O . PRO A 1 77 ? 3.792 -3.989 16.575 1.00 92.69 77 PRO A O 1
ATOM 604 N N . PHE A 1 78 ? 2.814 -4.403 14.599 1.00 92.69 78 PHE A N 1
ATOM 605 C CA . PHE A 1 78 ? 3.873 -5.279 14.095 1.00 92.69 78 PHE A CA 1
ATOM 606 C C . PHE A 1 78 ? 4.275 -4.910 12.666 1.00 92.69 78 PHE A C 1
ATOM 608 O O . PHE A 1 78 ? 3.430 -4.457 11.891 1.00 92.69 78 PHE A O 1
ATOM 615 N N . PRO A 1 79 ? 5.539 -5.152 12.271 1.00 93.69 79 PRO A N 1
ATOM 616 C CA . PRO A 1 79 ? 5.947 -5.021 10.879 1.00 93.69 79 PRO A CA 1
ATOM 617 C C . PRO A 1 79 ? 5.061 -5.871 9.953 1.00 93.69 79 PRO A C 1
ATOM 619 O O . PRO A 1 79 ? 4.693 -6.991 10.321 1.00 93.69 79 PRO A O 1
ATOM 622 N N . PRO A 1 80 ? 4.733 -5.389 8.742 1.00 96.94 80 PRO A N 1
ATOM 623 C CA . PRO A 1 80 ? 3.945 -6.171 7.804 1.00 96.94 80 PRO A CA 1
ATOM 624 C C . PRO A 1 80 ? 4.716 -7.383 7.287 1.00 96.94 80 PRO A C 1
ATOM 626 O O . PRO A 1 80 ? 5.935 -7.341 7.103 1.00 96.94 80 PRO A O 1
ATOM 629 N N . LYS A 1 81 ? 3.984 -8.433 6.914 1.00 97.81 81 LYS A N 1
ATOM 630 C CA . LYS A 1 81 ? 4.534 -9.492 6.065 1.00 97.81 81 LYS A CA 1
ATOM 631 C C . LYS A 1 81 ? 4.602 -8.987 4.625 1.00 97.81 81 LYS A C 1
ATOM 633 O O . LYS A 1 81 ? 3.567 -8.675 4.037 1.00 97.81 81 LYS A O 1
ATOM 638 N N . ILE A 1 82 ? 5.801 -8.943 4.052 1.00 97.50 82 ILE A N 1
ATOM 639 C CA . ILE A 1 82 ? 6.030 -8.542 2.658 1.00 97.50 82 ILE A CA 1
ATOM 640 C C . ILE A 1 82 ? 6.160 -9.792 1.786 1.00 97.50 82 ILE A C 1
ATOM 642 O O . ILE A 1 82 ? 6.879 -10.725 2.137 1.00 97.50 82 ILE A O 1
ATOM 646 N N . ILE A 1 83 ? 5.453 -9.810 0.658 1.00 97.00 83 ILE A N 1
ATOM 647 C CA . ILE A 1 83 ? 5.535 -10.861 -0.364 1.00 97.00 83 ILE A CA 1
ATOM 648 C C . ILE A 1 83 ? 5.636 -10.180 -1.734 1.00 97.00 83 ILE A C 1
ATOM 650 O O . ILE A 1 83 ? 4.835 -9.291 -2.034 1.00 97.00 83 ILE A O 1
ATOM 654 N N . SER A 1 84 ? 6.579 -10.618 -2.564 1.00 95.44 84 SER A N 1
ATOM 655 C CA . SER A 1 84 ? 6.786 -10.147 -3.942 1.00 95.44 84 SER A CA 1
ATOM 656 C C . SER A 1 84 ? 6.660 -11.312 -4.923 1.00 95.44 84 SER A C 1
ATOM 658 O O . SER A 1 84 ? 6.932 -12.454 -4.556 1.00 95.44 84 SER A O 1
ATOM 660 N N . GLY A 1 85 ? 6.237 -11.022 -6.151 1.00 95.44 85 GLY A N 1
ATOM 661 C CA . GLY A 1 85 ? 6.100 -12.003 -7.223 1.00 95.44 85 GLY A CA 1
ATOM 662 C C . GLY A 1 85 ? 5.384 -11.416 -8.436 1.00 95.44 85 GLY A C 1
ATOM 663 O O . GLY A 1 85 ? 4.836 -10.313 -8.359 1.00 95.44 85 GLY A O 1
ATOM 664 N N . ASP A 1 86 ? 5.379 -12.177 -9.526 1.00 96.62 86 ASP A N 1
ATOM 665 C CA . ASP A 1 86 ? 4.794 -11.762 -10.798 1.00 96.62 86 ASP A CA 1
ATOM 666 C C . ASP A 1 86 ? 3.286 -12.016 -10.852 1.00 96.62 86 ASP A C 1
ATOM 668 O O . ASP A 1 86 ? 2.765 -13.010 -10.335 1.00 96.62 86 ASP A O 1
ATOM 672 N N . VAL A 1 87 ? 2.570 -11.128 -11.540 1.00 95.00 87 VAL A N 1
ATOM 673 C CA . VAL A 1 87 ? 1.161 -11.348 -11.876 1.00 95.00 87 VAL A CA 1
ATOM 674 C C . VAL A 1 87 ? 1.093 -12.322 -13.053 1.00 95.00 87 VAL A C 1
ATOM 676 O O . VAL A 1 87 ? 1.398 -11.959 -14.184 1.00 95.00 87 VAL A O 1
ATOM 679 N N . VAL A 1 88 ? 0.675 -13.563 -12.793 1.00 97.12 88 VAL A N 1
ATOM 680 C CA . VAL A 1 88 ? 0.596 -14.631 -13.814 1.00 97.12 88 VAL A CA 1
ATOM 681 C C . VAL A 1 88 ? -0.778 -14.759 -14.484 1.00 97.12 88 VAL A C 1
ATOM 683 O O . VAL A 1 88 ? -0.901 -15.406 -15.520 1.00 97.12 88 VAL A O 1
ATOM 686 N N . ALA A 1 89 ? -1.819 -14.158 -13.903 1.00 94.75 89 ALA A N 1
ATOM 687 C CA . ALA A 1 89 ? -3.171 -14.113 -14.453 1.00 94.75 89 ALA A CA 1
ATOM 688 C C . ALA A 1 89 ? -3.903 -12.865 -13.942 1.00 94.75 89 ALA A C 1
ATOM 690 O O . ALA A 1 89 ? -3.742 -12.474 -12.787 1.00 94.75 89 ALA A O 1
ATOM 691 N N . THR A 1 90 ? -4.719 -12.247 -14.796 1.00 91.75 90 THR A N 1
ATOM 692 C CA . THR A 1 90 ? -5.566 -11.103 -14.441 1.00 91.75 90 THR A CA 1
ATOM 693 C C . THR A 1 90 ? -6.799 -11.059 -15.339 1.00 91.75 90 THR A C 1
ATOM 695 O O . THR A 1 90 ? -6.758 -11.510 -16.484 1.00 91.75 90 THR A O 1
ATOM 698 N N . ALA A 1 91 ? -7.897 -10.524 -14.816 1.00 90.88 91 ALA A N 1
ATOM 699 C CA . ALA A 1 91 ? -9.099 -10.213 -15.569 1.00 90.88 91 ALA A CA 1
ATOM 700 C C . ALA A 1 91 ? -9.668 -8.902 -15.025 1.00 90.88 91 ALA A C 1
ATOM 702 O O . ALA A 1 91 ? -9.893 -8.773 -13.825 1.00 90.88 91 ALA A O 1
ATOM 703 N N . ASN A 1 92 ? -9.914 -7.944 -15.913 1.00 85.88 92 ASN A N 1
ATOM 704 C CA . ASN A 1 92 ? -10.566 -6.687 -15.576 1.00 85.88 92 ASN A CA 1
ATOM 705 C C . ASN A 1 92 ? -11.930 -6.681 -16.265 1.00 85.88 92 ASN A C 1
ATOM 707 O O . ASN A 1 92 ? -12.004 -6.940 -17.468 1.00 85.88 92 ASN A O 1
ATOM 711 N N . ALA A 1 93 ? -13.002 -6.381 -15.530 1.00 80.12 93 ALA A N 1
ATOM 712 C CA . ALA A 1 93 ? -14.230 -5.960 -16.186 1.00 80.12 93 ALA A CA 1
ATOM 713 C C . ALA A 1 93 ? -13.901 -4.640 -16.897 1.00 80.12 93 ALA A C 1
ATOM 715 O O . ALA A 1 93 ? -13.456 -3.693 -16.248 1.00 80.12 93 ALA A O 1
ATOM 716 N N . GLY A 1 94 ? -14.025 -4.594 -18.226 1.00 68.94 94 GLY A N 1
ATOM 717 C CA . GLY A 1 94 ? -13.959 -3.323 -18.948 1.00 68.94 94 GLY A CA 1
ATOM 718 C C . GLY A 1 94 ? -14.988 -2.335 -18.387 1.00 68.94 94 GLY A C 1
ATOM 719 O O . GLY A 1 94 ? -15.918 -2.743 -17.690 1.00 68.94 94 GLY A O 1
ATOM 720 N N . GLU A 1 95 ? -14.811 -1.046 -18.677 1.00 56.53 95 GLU A N 1
ATOM 721 C CA . GLU A 1 95 ? -15.711 0.024 -18.237 1.00 56.53 95 GLU A CA 1
ATOM 722 C C . GLU A 1 95 ? -17.179 -0.362 -18.493 1.00 56.53 95 GLU A C 1
ATOM 724 O O . GLU A 1 95 ? -17.597 -0.555 -19.636 1.00 56.53 95 GLU A O 1
ATOM 729 N N . VAL A 1 96 ? -17.959 -0.525 -17.420 1.00 43.97 96 VAL A N 1
ATOM 730 C CA . VAL A 1 96 ? -19.410 -0.662 -17.537 1.00 43.97 96 VAL A CA 1
ATOM 731 C C . VAL A 1 96 ? -19.922 0.752 -17.766 1.00 43.97 96 VAL A C 1
ATOM 733 O O . VAL A 1 96 ? -20.034 1.529 -16.820 1.00 43.97 96 VAL A O 1
ATOM 736 N N . ALA A 1 97 ? -20.133 1.108 -19.035 1.00 43.12 97 ALA A N 1
ATOM 737 C CA . ALA A 1 97 ? -20.802 2.351 -19.391 1.00 43.12 97 ALA A CA 1
ATOM 738 C C . ALA A 1 97 ? -22.139 2.425 -18.635 1.00 43.12 97 ALA A C 1
ATOM 740 O O . ALA A 1 97 ? -22.900 1.452 -18.630 1.00 43.12 97 ALA A O 1
ATOM 741 N N . ALA A 1 98 ? -22.354 3.552 -17.956 1.00 40.44 98 ALA A N 1
ATOM 742 C CA . ALA A 1 98 ? -23.593 3.869 -17.253 1.00 40.44 98 ALA A CA 1
ATOM 743 C C . ALA A 1 98 ? -24.791 3.959 -18.210 1.00 40.44 98 ALA A C 1
ATOM 745 O O . ALA A 1 98 ? -24.590 4.378 -19.375 1.00 40.44 98 ALA A O 1
#

Mean predicted aligned error: 3.84 Å

Nearest PDB structures (foldseek):
  1n5v-assembly1_B  TM=6.933E-01  e=9.570E-04  Streptomyces coelicolor A3(2)
  1xbw-assembly2_D  TM=7.128E-01  e=1.098E-01  Staphylococcus aureus subsp. aureus MW2
  2od4-assembly1_B  TM=6.938E-01  e=1.324E-01  uncultured marine organism
  2qn6-assembly1_B  TM=6.211E-01  e=1.244E-01  Saccharolobus solfataricus P2
  3cw2-assembly4_H  TM=6.643E-01  e=1.926E-01  Saccharolobus solfataricus